Protein AF-A0A8H5D377-F1 (afdb_monomer)

Nearest PDB structures (foldseek):
  3ewd-assembly1_A  TM=5.639E-01  e=7.174E-02  Plasmodium vivax
  5xc1-assembly2_B  TM=4.318E-01  e=5.899E-02  Bacillus sp. NG-27
  8yp3-assembly1_A  TM=3.822E-01  e=5.079E-01  Spodoptera frugiperda
  8yp3-assembly2_B  TM=3.516E-01  e=5.079E-01  Spodoptera frugiperda
  3sjd-assembly1_A  TM=3.528E-01  e=1.111E+00  Saccharomyces cerevisiae S288C

Radius of gyration: 17.59 Å; Cα contacts (8 Å, |Δi|>4): 261; chains: 1; bounding box: 40×30×50 Å

InterPro domains:
  IPR004013 PHP domain [PF02811] (5-143)
  IPR010140 Histidinol phosphate phosphatase, HisJ [PTHR21039] (1-168)
  IPR010140 Histidinol phosphate phosphatase, HisJ [TIGR01856] (3-167)
  IPR016195 Polymerase/histidinol phosphatase-like [SSF89550] (1-133)

Foldseek 3Di:
DDEEADDEDVQLDVPHYHDPVVVVVVCLVVPHAEYHDAEAQFDDDPLLDDPRDDPRVVNNVSVVVSLVVQVVVCVVCPPSHHYAYAYEFEQLDPVSVVVVLVVCVVCPPSHDDYHYDYQDFNNWGCPPDPVRVVVNLVDPQQDDPDPVSSVVSRVVRRVVSVVVSVVPPSPDD

Sequence (173 aa):
MPHSHHSHSGQFCRHAAGTLEQVVLEAIRQGFEVYGLTEHVPRYRKEDLYPEEMEMQDLMNQFTGFLDEAHRLRLAYEGRISLLVGLETDFITEVDLERLEELLDKHRGRIDYIVGSVHHVAGTPIDFDLETYRKVLEQPEVKGSSEEETMQNFLCLYFDAQYEVLRDSDLRL

Mean predicted aligned error: 3.35 Å

Secondary structure (DSSP, 8-state):
--EE-----TTT-TTS-S-HHHHHHHHHHTT-SEEEE-PBPPPSSGGG--TT---HHHHHHHHHHHHHHHHHHHHHTTTT-EEEE-EEEE-SSHHHHHHHHHHHHHTTTS---EEEE--EETTEESSS-HHHHHHHHTSTTT--SSHHHHHHHHHHHHHHHHHHHHH-TT---

Organism: NCBI:txid182062

pLDDT: mean 94.88, std 6.67, range [60.03, 98.88]

Solvent-accessible surface area (backbone atoms only — not comparable to full-atom values): 9806 Å² total; per-residue (Å²): 117,58,69,44,81,65,40,71,19,33,71,66,34,87,92,43,65,55,43,61,66,53,51,52,53,48,41,46,74,72,51,29,46,35,42,24,40,26,44,61,59,54,61,91,50,82,90,73,54,56,95,84,55,72,62,52,70,55,35,48,51,40,43,52,52,44,55,54,49,52,56,51,49,39,63,75,38,55,95,67,38,47,62,43,43,36,33,26,43,63,47,72,50,72,67,41,58,60,51,45,47,56,49,48,64,75,44,62,92,66,51,79,49,75,44,83,41,70,56,36,40,94,78,32,52,58,78,82,45,74,70,53,30,52,52,42,56,66,32,84,85,20,44,45,100,43,73,69,48,19,52,50,37,44,49,49,54,42,52,51,52,50,47,51,66,71,60,52,82,73,84,68,125

Structure (mmCIF, N/CA/C/O backbone):
data_AF-A0A8H5D377-F1
#
_entry.id   AF-A0A8H5D377-F1
#
loop_
_atom_site.group_PDB
_atom_site.id
_atom_site.type_symbol
_atom_site.label_atom_id
_atom_site.label_alt_id
_atom_site.label_comp_id
_atom_site.label_asym_id
_atom_site.label_entity_id
_atom_site.label_seq_id
_atom_site.pdbx_PDB_ins_code
_atom_site.Cartn_x
_atom_site.Cartn_y
_atom_site.Cartn_z
_atom_site.occupancy
_atom_site.B_iso_or_equiv
_atom_site.auth_seq_id
_atom_site.auth_comp_id
_atom_site.auth_asym_id
_atom_site.auth_atom_id
_atom_site.pdbx_PDB_model_num
ATOM 1 N N . MET A 1 1 ? -20.726 -12.436 5.288 1.00 60.62 1 MET A N 1
ATOM 2 C CA . MET A 1 1 ? -21.071 -11.310 4.377 1.00 60.62 1 MET A CA 1
ATOM 3 C C . MET A 1 1 ? -19.781 -10.825 3.686 1.00 60.62 1 MET A C 1
ATOM 5 O O . MET A 1 1 ? -18.801 -11.548 3.836 1.00 60.62 1 MET A O 1
ATOM 9 N N . PRO A 1 2 ? -19.707 -9.758 2.850 1.00 92.81 2 PRO A N 1
ATO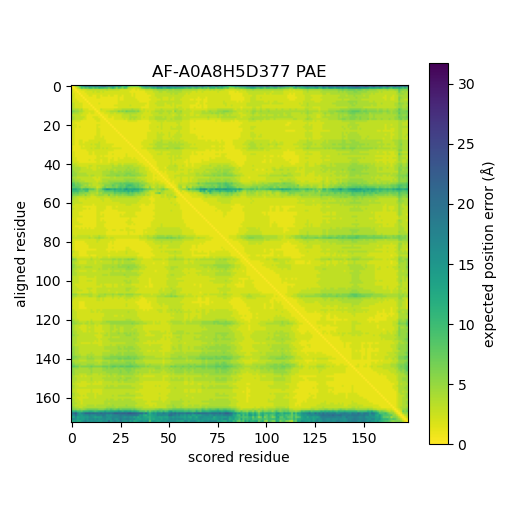M 10 C CA . PRO A 1 2 ? -18.478 -9.498 2.099 1.00 92.81 2 PRO A CA 1
ATOM 11 C C . PRO A 1 2 ? -17.358 -9.025 3.029 1.00 92.81 2 PRO A C 1
ATOM 13 O O . PRO A 1 2 ? -17.603 -8.373 4.046 1.00 92.81 2 PRO A O 1
ATOM 16 N N . HIS A 1 3 ? -16.130 -9.387 2.673 1.00 96.94 3 HIS A N 1
ATOM 17 C CA . HIS A 1 3 ? -14.908 -8.967 3.349 1.00 96.94 3 HIS A CA 1
ATOM 18 C C . HIS A 1 3 ? -14.083 -8.131 2.369 1.00 96.94 3 HIS A C 1
ATOM 20 O O . HIS A 1 3 ? -14.046 -8.446 1.179 1.00 96.94 3 HIS A O 1
ATOM 26 N N . SER A 1 4 ? -13.399 -7.106 2.869 1.00 97.38 4 SER A N 1
ATOM 27 C CA . SER A 1 4 ? -12.313 -6.435 2.150 1.00 97.38 4 SER A CA 1
ATOM 28 C C . SER A 1 4 ? -11.062 -6.455 3.018 1.00 97.38 4 SER A C 1
ATOM 30 O O . SER A 1 4 ? -11.162 -6.311 4.233 1.00 97.38 4 SER A O 1
ATOM 32 N N . HIS A 1 5 ? -9.897 -6.613 2.399 1.00 97.38 5 HIS A N 1
ATOM 33 C CA . HIS A 1 5 ? -8.592 -6.579 3.071 1.00 97.38 5 HIS A CA 1
ATOM 34 C C . HIS A 1 5 ? -7.697 -5.480 2.488 1.00 97.38 5 HIS A C 1
ATOM 36 O O . HIS A 1 5 ? -6.483 -5.567 2.570 1.00 97.38 5 HIS A O 1
ATOM 42 N N . HIS A 1 6 ? -8.293 -4.477 1.841 1.00 97.94 6 HIS A N 1
ATOM 43 C CA . HIS A 1 6 ? -7.550 -3.360 1.270 1.00 97.94 6 HIS A CA 1
ATOM 44 C C . HIS A 1 6 ? -8.442 -2.132 1.209 1.00 97.94 6 HIS A C 1
ATOM 46 O O . HIS A 1 6 ? -9.544 -2.189 0.651 1.00 97.94 6 HIS A O 1
ATOM 52 N N . SER A 1 7 ? -7.989 -1.027 1.788 1.00 98.06 7 SER A N 1
ATOM 53 C CA . SER A 1 7 ? -8.623 0.274 1.603 1.00 98.06 7 SER A CA 1
ATOM 54 C C . SER A 1 7 ? -7.698 1.421 1.988 1.00 98.06 7 SER A C 1
ATOM 56 O O . SER A 1 7 ? -6.802 1.264 2.816 1.00 98.06 7 SER A O 1
ATOM 58 N N . HIS A 1 8 ? -8.008 2.586 1.421 1.00 98.25 8 HIS A N 1
ATOM 59 C CA . HIS A 1 8 ? -7.351 3.861 1.682 1.00 98.25 8 HIS A CA 1
ATOM 60 C C . HIS A 1 8 ? -8.383 4.937 1.995 1.00 98.25 8 HIS A C 1
ATOM 62 O O . HIS A 1 8 ? -9.570 4.806 1.679 1.00 98.25 8 HIS A O 1
ATOM 68 N N . SER A 1 9 ? -7.913 6.033 2.572 1.00 98.25 9 SER A N 1
ATOM 69 C CA . SER A 1 9 ? -8.692 7.211 2.914 1.00 98.25 9 SER A CA 1
ATOM 70 C C . SER A 1 9 ? -7.988 8.479 2.445 1.00 98.25 9 SER A C 1
ATOM 72 O O . SER A 1 9 ? -6.771 8.613 2.534 1.00 98.25 9 SER A O 1
ATOM 74 N N . GLY A 1 10 ? -8.760 9.474 2.011 1.00 97.12 10 GLY A N 1
ATOM 75 C CA . GLY A 1 10 ? -8.218 10.790 1.644 1.00 97.12 10 GLY A CA 1
ATOM 76 C C . GLY A 1 10 ? -7.524 11.532 2.796 1.00 97.12 10 GLY A C 1
ATOM 77 O O . GLY A 1 10 ? -6.822 12.516 2.575 1.00 97.12 10 GLY A O 1
ATOM 78 N N . GLN A 1 11 ? -7.723 11.084 4.039 1.00 97.62 11 GLN A N 1
ATOM 79 C CA . GLN A 1 11 ? -7.063 11.628 5.226 1.00 97.62 11 GLN A CA 1
ATOM 80 C C . GLN A 1 11 ? -5.578 11.251 5.310 1.00 97.62 11 GLN A C 1
ATOM 82 O O . GLN A 1 11 ? -4.807 12.030 5.869 1.00 97.62 11 GLN A O 1
ATOM 87 N N . PHE A 1 12 ? -5.184 10.098 4.760 1.00 97.06 12 PHE A N 1
ATOM 88 C CA . PHE A 1 12 ? -3.815 9.576 4.841 1.00 97.06 12 PHE A CA 1
ATOM 89 C C . PHE A 1 12 ? -3.244 9.115 3.488 1.00 97.06 12 PHE A C 1
ATOM 91 O O . PHE A 1 12 ? -2.111 8.647 3.437 1.00 97.06 12 PHE A O 1
ATOM 98 N N . CYS A 1 13 ? -3.985 9.300 2.395 1.00 93.12 13 CYS A N 1
ATOM 99 C CA . CYS A 1 13 ? -3.571 9.023 1.024 1.00 93.12 13 CYS A CA 1
ATOM 100 C C . CYS A 1 13 ? -4.061 10.158 0.106 1.00 93.12 13 CYS A C 1
ATOM 102 O O . CYS A 1 13 ? -5.233 10.537 0.128 1.00 93.12 13 CYS A O 1
ATOM 104 N N . ARG A 1 14 ? -3.158 10.747 -0.690 1.00 91.00 14 ARG A N 1
ATOM 105 C CA . ARG A 1 14 ? -3.437 11.968 -1.476 1.00 91.00 14 ARG A CA 1
ATOM 106 C C . ARG A 1 14 ? -4.300 11.720 -2.712 1.00 91.00 14 ARG A C 1
ATOM 108 O O . ARG A 1 14 ? -4.965 12.644 -3.176 1.00 91.00 14 ARG A O 1
ATOM 115 N N . HIS A 1 15 ? -4.332 10.483 -3.189 1.00 91.31 15 HIS A N 1
ATOM 116 C CA . HIS A 1 15 ? -5.148 10.015 -4.310 1.00 91.31 15 HIS A CA 1
ATOM 117 C C . HIS A 1 15 ? -6.428 9.284 -3.873 1.00 91.31 15 HIS A C 1
ATOM 119 O O . HIS A 1 15 ? -7.155 8.757 -4.713 1.00 91.31 15 HIS A O 1
ATOM 125 N N . ALA A 1 16 ? -6.750 9.294 -2.577 1.00 95.12 16 ALA A N 1
ATOM 126 C CA . ALA A 1 16 ? -8.009 8.791 -2.032 1.00 95.12 16 ALA A CA 1
ATOM 127 C C . ALA A 1 16 ? -8.944 9.937 -1.595 1.00 95.12 16 ALA A C 1
ATOM 129 O O . ALA A 1 16 ? -8.606 11.120 -1.650 1.00 95.12 16 ALA A O 1
ATOM 130 N N . ALA A 1 17 ? -10.158 9.596 -1.154 1.00 95.50 17 ALA A N 1
ATOM 131 C CA . ALA A 1 17 ? -11.160 10.569 -0.719 1.00 95.50 17 ALA A CA 1
ATOM 132 C C . ALA A 1 17 ? -11.759 10.218 0.649 1.00 95.50 17 ALA A C 1
ATOM 134 O O . ALA A 1 17 ? -11.845 9.053 1.031 1.00 95.50 17 ALA A O 1
ATOM 135 N N . GLY A 1 18 ? -12.207 11.250 1.368 1.00 97.62 18 GLY A N 1
ATOM 136 C CA . GLY A 1 18 ? -12.878 11.121 2.664 1.00 97.62 18 GLY A CA 1
ATOM 137 C C . GLY A 1 18 ? -11.940 10.872 3.847 1.00 97.62 18 GLY A C 1
ATOM 138 O O . GLY A 1 18 ? -10.745 10.636 3.690 1.00 97.62 18 GLY A O 1
ATOM 139 N N . THR A 1 19 ? -12.487 10.956 5.057 1.00 98.69 19 THR A N 1
ATOM 140 C CA . THR A 1 19 ? -11.769 10.573 6.278 1.00 98.69 19 THR A CA 1
ATOM 141 C C . THR A 1 19 ? -11.742 9.059 6.448 1.00 98.69 19 THR A C 1
ATOM 143 O O . THR A 1 19 ? -12.599 8.354 5.910 1.00 98.69 19 THR A O 1
ATOM 146 N N . LEU A 1 20 ? -10.802 8.546 7.245 1.00 98.75 20 LEU A N 1
ATOM 147 C CA . LEU A 1 20 ? -10.750 7.114 7.548 1.00 98.75 20 LEU A CA 1
ATOM 148 C C . LEU A 1 20 ? -12.057 6.636 8.203 1.00 98.75 20 LEU A C 1
ATOM 150 O O . LEU A 1 20 ? -12.590 5.581 7.866 1.00 98.75 20 LEU A O 1
ATOM 154 N N . GLU A 1 21 ? -12.646 7.465 9.068 1.00 98.81 21 GLU A N 1
ATOM 155 C CA . GLU A 1 21 ? -13.948 7.187 9.678 1.00 98.81 21 GLU A CA 1
ATOM 156 C C . GLU A 1 21 ? -15.093 7.150 8.654 1.00 98.81 21 GLU A C 1
ATOM 158 O O . GLU A 1 21 ? -15.974 6.299 8.756 1.00 98.81 21 GLU A O 1
ATOM 163 N N . GLN A 1 22 ? -15.086 8.024 7.640 1.00 98.81 22 GLN A N 1
ATOM 164 C CA . GLN A 1 22 ? -16.084 7.986 6.564 1.00 98.81 22 GLN A CA 1
ATOM 165 C C . GLN A 1 22 ? -15.996 6.684 5.759 1.00 98.81 22 GLN A C 1
ATOM 167 O O . GLN A 1 22 ? -17.035 6.104 5.445 1.00 98.81 22 GLN A O 1
ATOM 172 N N . VAL A 1 23 ? -14.782 6.196 5.487 1.00 98.69 23 VAL A N 1
ATOM 173 C CA . VAL A 1 23 ? -14.556 4.894 4.837 1.00 98.69 23 VAL A CA 1
ATOM 174 C C . VAL A 1 23 ? -15.111 3.752 5.695 1.00 98.69 23 VAL A C 1
ATOM 176 O O . VAL A 1 23 ? -15.869 2.922 5.194 1.00 98.69 23 VAL A O 1
ATOM 179 N N . VAL A 1 24 ? -14.820 3.738 7.001 1.00 98.69 24 VAL A N 1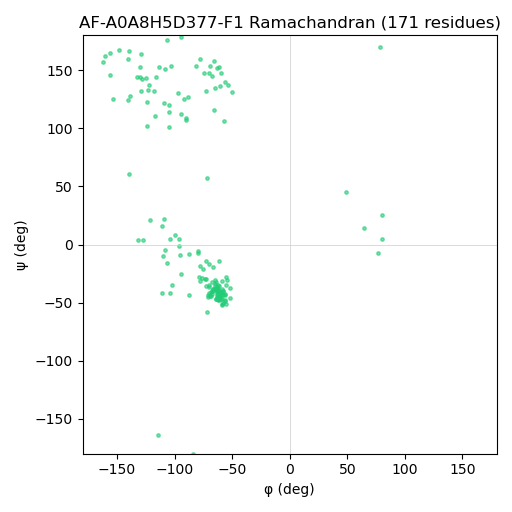
ATOM 180 C CA . VAL A 1 24 ? -15.342 2.723 7.940 1.00 98.69 24 VAL A CA 1
ATOM 181 C C . VAL A 1 24 ? -16.871 2.753 8.018 1.00 98.69 24 VAL A C 1
ATOM 183 O O . VAL A 1 24 ? -17.521 1.708 7.966 1.00 98.69 24 VAL A O 1
ATOM 186 N N . LEU A 1 25 ? -17.473 3.939 8.123 1.00 98.69 25 LEU A N 1
ATOM 187 C CA . LEU A 1 25 ? -18.928 4.092 8.170 1.00 98.69 25 LEU A CA 1
ATOM 188 C C . LEU A 1 25 ? -19.597 3.608 6.882 1.00 98.69 25 LEU A C 1
ATOM 190 O O . LEU A 1 25 ? -20.660 2.987 6.944 1.00 98.69 25 LEU A O 1
ATOM 194 N N . GLU A 1 26 ? -18.975 3.854 5.731 1.00 98.50 26 GLU A N 1
ATOM 195 C CA . GLU A 1 26 ? -19.457 3.345 4.451 1.00 98.50 26 GLU A CA 1
ATOM 196 C C . GLU A 1 26 ? -19.337 1.818 4.373 1.00 98.50 26 GLU A C 1
ATOM 198 O O . GLU A 1 26 ? -20.300 1.160 3.981 1.00 98.50 26 GLU A O 1
ATOM 203 N N . ALA A 1 27 ? -18.230 1.231 4.836 1.00 98.25 27 ALA A N 1
ATOM 204 C CA . ALA A 1 27 ? -18.077 -0.223 4.921 1.00 98.25 27 ALA A CA 1
ATOM 205 C C . ALA A 1 27 ? -19.173 -0.865 5.795 1.00 98.25 27 ALA A C 1
ATOM 207 O O . ALA A 1 27 ? -19.807 -1.843 5.390 1.00 98.25 27 ALA A O 1
ATOM 208 N N . ILE A 1 28 ? -19.481 -0.262 6.950 1.00 98.38 28 ILE A N 1
ATOM 209 C CA . ILE A 1 28 ? -20.596 -0.688 7.811 1.00 98.38 28 ILE A CA 1
ATOM 210 C C . ILE A 1 28 ? -21.934 -0.567 7.070 1.00 98.38 28 ILE A C 1
ATOM 212 O O . ILE A 1 28 ? -22.754 -1.484 7.122 1.00 98.38 28 ILE A O 1
ATOM 216 N N . ARG A 1 29 ? -22.178 0.549 6.371 1.00 98.19 29 ARG A N 1
ATOM 217 C CA . ARG A 1 29 ? -23.428 0.784 5.625 1.00 98.19 29 ARG A CA 1
ATOM 218 C C . ARG A 1 29 ? -23.640 -0.250 4.518 1.00 98.19 29 ARG A C 1
ATOM 220 O O . ARG A 1 29 ? -24.777 -0.639 4.261 1.00 98.19 29 ARG A O 1
ATOM 227 N N . GLN A 1 30 ? -22.558 -0.681 3.879 1.00 97.81 30 GLN A N 1
ATOM 228 C CA . GLN A 1 30 ? -22.546 -1.704 2.831 1.00 97.81 30 GLN A CA 1
ATOM 229 C C . GLN A 1 30 ? -22.614 -3.138 3.390 1.00 97.81 30 GLN A C 1
ATOM 231 O O . GLN A 1 30 ? -22.753 -4.088 2.623 1.00 97.81 30 GLN A O 1
ATOM 236 N N . GLY A 1 31 ? -22.557 -3.308 4.716 1.00 97.69 31 GLY A N 1
ATOM 237 C CA . GLY A 1 31 ? -22.697 -4.603 5.380 1.00 97.69 31 GLY A CA 1
ATOM 238 C C . GLY A 1 31 ? -21.430 -5.460 5.381 1.00 97.69 31 GLY A C 1
ATOM 239 O O . GLY A 1 31 ? -21.539 -6.685 5.452 1.00 97.69 31 GLY A O 1
ATOM 240 N N . PHE A 1 32 ? -20.240 -4.854 5.288 1.00 98.31 32 PHE A N 1
ATOM 241 C CA . PHE A 1 32 ? -18.981 -5.587 5.455 1.00 98.31 32 PHE A CA 1
ATOM 242 C C . PHE A 1 32 ? -18.839 -6.121 6.886 1.00 98.31 32 PHE A C 1
ATOM 244 O O . PHE A 1 32 ? -19.073 -5.402 7.856 1.00 98.31 32 PHE A O 1
ATOM 251 N N . GLU A 1 33 ? -18.428 -7.385 7.008 1.00 97.75 33 GLU A N 1
ATOM 252 C CA . GLU A 1 33 ? -18.122 -8.014 8.305 1.00 97.75 33 GLU A CA 1
ATOM 253 C C . GLU A 1 33 ? -16.672 -7.763 8.718 1.00 97.75 33 GLU A C 1
ATOM 255 O O . GLU A 1 33 ? -16.410 -7.424 9.870 1.00 97.75 33 GLU A O 1
ATOM 260 N N . VAL A 1 34 ? -15.744 -7.896 7.766 1.00 98.25 34 VAL A N 1
ATOM 261 C CA . VAL A 1 34 ? -14.308 -7.666 7.948 1.00 98.25 34 VAL A CA 1
ATOM 262 C C . VAL A 1 34 ? -13.848 -6.614 6.949 1.00 98.25 34 VAL A C 1
ATOM 264 O O . VAL A 1 34 ? -14.185 -6.699 5.762 1.00 98.25 34 VAL A O 1
ATOM 267 N N . TYR A 1 35 ? -13.086 -5.631 7.424 1.00 98.56 35 TYR A N 1
ATOM 268 C C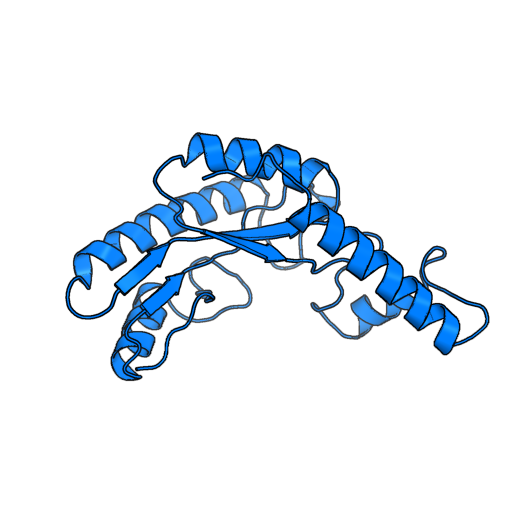A . TYR A 1 35 ? -12.582 -4.553 6.584 1.00 98.56 35 TYR A CA 1
ATOM 269 C C . TYR A 1 35 ? -11.144 -4.177 6.935 1.00 98.56 35 TYR A C 1
ATOM 271 O O . TYR A 1 35 ? -10.821 -3.866 8.082 1.00 98.56 35 TYR A O 1
ATOM 279 N N . GLY A 1 36 ? -10.286 -4.230 5.927 1.00 98.56 36 GLY A N 1
ATOM 280 C CA . GLY A 1 36 ? -8.874 -3.913 6.009 1.00 98.56 36 GLY A CA 1
ATOM 281 C C . GLY A 1 36 ? -8.580 -2.440 5.776 1.00 98.56 36 GLY A C 1
ATOM 282 O O . GLY A 1 36 ? -8.989 -1.895 4.755 1.00 98.56 36 GLY A O 1
ATOM 283 N N . LEU A 1 37 ? -7.852 -1.816 6.697 1.00 98.75 37 LEU A N 1
ATOM 284 C CA . LEU A 1 37 ? -7.312 -0.462 6.570 1.00 98.75 37 LEU A CA 1
ATOM 285 C C . LEU A 1 37 ? -5.809 -0.583 6.297 1.00 98.75 37 LEU A C 1
ATOM 287 O O . LEU A 1 37 ? -5.094 -1.104 7.153 1.00 98.75 37 LEU A O 1
ATOM 291 N N . THR A 1 38 ? -5.349 -0.175 5.115 1.00 98.31 38 THR A N 1
ATOM 292 C CA . THR A 1 38 ? -4.003 -0.491 4.594 1.00 98.31 38 THR A CA 1
ATOM 293 C C . THR A 1 38 ? -3.399 0.718 3.901 1.00 98.31 38 THR A C 1
ATOM 295 O O . THR A 1 38 ? -3.125 0.679 2.708 1.00 98.31 38 THR A O 1
ATOM 298 N N . GLU A 1 39 ? -3.221 1.819 4.629 1.00 98.12 39 GLU A N 1
ATOM 299 C CA . GLU A 1 39 ? -2.590 2.995 4.029 1.00 98.12 39 GLU A CA 1
ATOM 300 C C . GLU A 1 39 ? -1.160 2.701 3.568 1.00 98.12 39 GLU A C 1
ATOM 302 O O . GLU A 1 39 ? -0.479 1.829 4.121 1.00 98.12 39 GLU A O 1
ATOM 307 N N . HIS A 1 40 ? -0.717 3.455 2.558 1.00 97.19 40 HIS A N 1
ATOM 308 C CA . HIS A 1 40 ? 0.640 3.352 2.037 1.00 97.19 40 HIS A CA 1
ATOM 309 C C . HIS A 1 40 ? 1.665 3.676 3.126 1.00 97.19 40 HIS A C 1
ATOM 311 O O . HIS A 1 40 ? 1.522 4.655 3.873 1.00 97.19 40 HIS A O 1
ATOM 317 N N . VAL A 1 41 ? 2.724 2.873 3.193 1.00 95.88 41 VAL A N 1
ATOM 318 C CA . VAL A 1 41 ? 3.915 3.224 3.967 1.00 95.88 41 VAL A CA 1
ATOM 319 C C . VAL A 1 41 ? 4.612 4.452 3.361 1.00 95.88 41 VAL A C 1
ATOM 321 O O . VAL A 1 41 ? 4.425 4.769 2.185 1.00 95.88 41 VAL A O 1
ATOM 324 N N . PRO A 1 42 ? 5.420 5.175 4.149 1.00 94.94 42 PRO A N 1
ATOM 325 C CA . PRO A 1 42 ? 6.191 6.316 3.660 1.00 94.94 42 PRO A CA 1
ATOM 326 C C . PRO A 1 42 ? 7.229 5.923 2.601 1.00 94.94 42 PRO A C 1
ATOM 328 O O . PRO A 1 42 ? 7.791 4.835 2.657 1.00 94.94 42 PRO A O 1
ATOM 331 N N . ARG A 1 43 ? 7.560 6.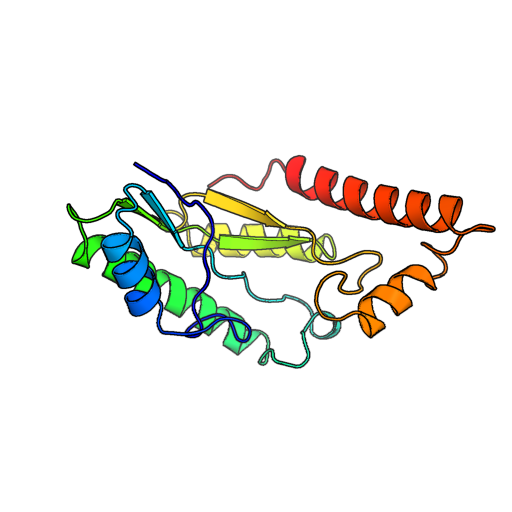853 1.697 1.00 93.44 43 ARG A N 1
ATOM 332 C CA . ARG A 1 43 ? 8.714 6.724 0.791 1.00 93.44 43 ARG A CA 1
ATOM 333 C C . ARG A 1 43 ? 10.030 6.949 1.537 1.00 93.44 43 ARG A C 1
ATOM 335 O O . ARG A 1 43 ? 10.102 7.782 2.446 1.00 93.44 43 ARG A O 1
ATOM 342 N N . TYR A 1 44 ? 11.086 6.264 1.101 1.00 92.44 44 TYR A N 1
ATOM 343 C CA . TYR A 1 44 ? 12.400 6.292 1.763 1.00 92.44 44 TYR A CA 1
ATOM 344 C C . TYR A 1 44 ? 13.497 7.013 0.974 1.00 92.44 44 TYR A C 1
ATOM 346 O O . TYR A 1 44 ? 14.578 7.281 1.507 1.00 92.44 44 TYR A O 1
ATOM 354 N N . ARG A 1 45 ? 13.221 7.353 -0.286 1.00 93.19 45 ARG A N 1
ATOM 355 C CA . ARG A 1 45 ? 14.117 8.075 -1.190 1.00 93.19 45 ARG A CA 1
ATOM 356 C C . ARG A 1 45 ? 13.374 9.248 -1.811 1.00 93.19 45 ARG A C 1
ATOM 358 O O . ARG A 1 45 ? 12.184 9.167 -2.099 1.00 93.19 45 ARG A O 1
ATOM 365 N N . LYS A 1 46 ? 14.084 10.356 -2.021 1.00 92.12 46 LYS A N 1
ATOM 366 C CA . LYS A 1 46 ? 13.479 11.597 -2.522 1.00 92.12 46 LYS A CA 1
ATOM 367 C C . LYS A 1 46 ? 13.059 11.476 -3.986 1.00 92.12 46 LYS A C 1
ATOM 369 O O . LYS A 1 46 ? 12.084 12.089 -4.399 1.00 92.12 46 LYS A O 1
ATOM 374 N N . GLU A 1 47 ? 13.828 10.733 -4.766 1.00 92.12 47 GLU A N 1
ATOM 375 C CA . GLU A 1 47 ? 13.573 10.481 -6.181 1.00 92.12 47 GLU A CA 1
ATOM 376 C C . GLU A 1 47 ? 12.365 9.571 -6.439 1.00 92.12 47 GLU A C 1
ATOM 378 O O . GLU A 1 47 ? 11.840 9.599 -7.547 1.00 92.12 47 GLU A O 1
ATOM 383 N N . ASP A 1 48 ? 11.907 8.842 -5.419 1.00 93.31 48 ASP A N 1
ATOM 384 C CA . ASP A 1 48 ? 10.765 7.926 -5.496 1.00 93.31 48 ASP A CA 1
ATOM 385 C C . ASP A 1 48 ? 9.452 8.590 -5.018 1.00 93.31 48 ASP A C 1
ATOM 387 O O . ASP A 1 48 ? 8.420 7.931 -4.917 1.00 93.31 48 ASP A O 1
ATOM 391 N N . LEU A 1 49 ? 9.479 9.891 -4.690 1.00 91.69 49 LEU A N 1
ATOM 392 C CA . LEU A 1 49 ? 8.285 10.649 -4.307 1.00 91.69 49 LEU A CA 1
ATOM 393 C C . LEU A 1 49 ? 7.393 10.917 -5.521 1.00 91.69 49 LEU A C 1
ATOM 395 O O . LEU A 1 49 ? 7.849 11.448 -6.541 1.00 91.69 49 LEU A O 1
ATOM 399 N N . TYR A 1 50 ? 6.097 10.656 -5.369 1.00 89.44 50 TYR A N 1
ATOM 400 C CA . TYR A 1 50 ? 5.094 11.098 -6.328 1.00 89.44 50 TYR A CA 1
ATOM 401 C C . TYR A 1 50 ? 4.925 12.626 -6.305 1.00 89.44 50 TYR A C 1
ATOM 403 O O . TYR A 1 50 ? 5.150 13.266 -5.272 1.00 89.44 50 TYR A O 1
ATOM 411 N N . PRO A 1 51 ? 4.487 13.247 -7.419 1.00 88.69 51 PRO A N 1
ATOM 412 C CA . PRO A 1 51 ? 4.290 14.697 -7.492 1.00 88.69 51 PRO A CA 1
ATOM 413 C C . PRO A 1 51 ? 3.365 15.278 -6.409 1.00 88.69 51 PRO A C 1
ATOM 415 O O . PRO A 1 51 ? 3.521 16.437 -6.023 1.00 88.69 51 PRO A O 1
ATOM 418 N N . GLU A 1 52 ? 2.388 14.503 -5.944 1.00 85.62 52 GLU A N 1
ATOM 419 C CA . GLU A 1 52 ? 1.417 14.876 -4.913 1.00 85.62 52 GLU A CA 1
ATOM 420 C C . GLU A 1 52 ? 1.874 14.606 -3.472 1.00 85.62 52 GLU A C 1
ATOM 422 O O . GLU A 1 52 ? 1.185 15.009 -2.527 1.00 85.62 52 GLU A O 1
ATOM 427 N N . GLU A 1 53 ? 2.999 13.920 -3.278 1.00 87.19 53 GLU A N 1
ATOM 428 C CA . GLU A 1 53 ? 3.490 13.552 -1.955 1.00 87.19 53 GLU A CA 1
ATOM 429 C C . GLU A 1 53 ? 4.234 14.704 -1.265 1.00 87.19 53 GLU A C 1
ATOM 431 O O . GLU A 1 53 ? 4.764 15.632 -1.878 1.00 87.19 53 GLU A O 1
ATOM 436 N N . MET A 1 54 ? 4.227 14.657 0.068 1.00 85.06 54 MET A N 1
ATOM 437 C CA . MET A 1 54 ? 4.956 15.602 0.912 1.00 85.06 54 MET A CA 1
ATOM 438 C C . MET A 1 54 ? 6.414 15.160 1.087 1.00 85.06 54 MET A C 1
ATOM 440 O O . MET A 1 54 ? 6.832 14.108 0.612 1.00 85.06 54 MET A O 1
ATOM 444 N N . GLU A 1 55 ? 7.193 15.937 1.839 1.00 88.56 55 GLU A N 1
ATOM 445 C CA . GLU A 1 55 ? 8.522 15.507 2.265 1.00 88.56 55 GLU A CA 1
ATOM 446 C C . GLU A 1 55 ? 8.436 14.214 3.102 1.00 88.56 55 GLU A C 1
ATOM 448 O O . GLU A 1 55 ? 7.488 14.004 3.863 1.00 88.56 55 GLU A O 1
ATOM 453 N N . MET A 1 56 ? 9.460 13.358 3.015 1.00 87.06 56 MET A N 1
ATOM 454 C CA . MET A 1 56 ? 9.460 12.015 3.626 1.00 87.06 56 MET A CA 1
ATOM 455 C C . MET A 1 56 ? 9.100 12.022 5.123 1.00 87.06 56 MET A C 1
ATOM 457 O O . MET A 1 56 ? 8.385 11.146 5.606 1.00 87.06 56 MET A O 1
ATOM 461 N N . GLN A 1 57 ? 9.549 13.034 5.875 1.00 87.94 57 GLN A N 1
ATOM 462 C CA . GLN A 1 57 ? 9.240 13.144 7.304 1.00 87.94 57 GLN A CA 1
ATOM 463 C C . GLN A 1 57 ? 7.742 13.356 7.572 1.00 87.94 57 GLN A C 1
ATOM 465 O O . GLN A 1 57 ? 7.218 12.857 8.572 1.00 87.94 57 GLN A O 1
ATOM 470 N N . ASP A 1 58 ? 7.047 14.074 6.693 1.00 91.62 58 ASP A N 1
ATOM 471 C CA . ASP A 1 58 ? 5.608 14.284 6.805 1.00 91.62 58 ASP A CA 1
ATOM 472 C C . ASP A 1 58 ? 4.840 13.008 6.460 1.00 91.62 58 ASP A C 1
ATOM 474 O O . ASP A 1 58 ? 3.865 12.696 7.141 1.00 91.62 58 ASP A O 1
ATOM 478 N N . LEU A 1 59 ? 5.325 12.215 5.498 1.00 93.12 59 LEU A N 1
ATOM 479 C CA . LEU A 1 59 ? 4.772 10.889 5.202 1.00 93.12 59 LEU A CA 1
ATOM 480 C C . LEU A 1 59 ? 4.910 9.940 6.406 1.00 93.12 59 LEU A C 1
ATOM 482 O O . LEU A 1 59 ? 3.946 9.273 6.778 1.00 93.12 59 LEU A O 1
ATOM 486 N N . MET A 1 60 ? 6.056 9.947 7.099 1.00 93.88 60 MET A N 1
ATOM 487 C CA . MET A 1 60 ? 6.244 9.178 8.344 1.00 93.88 60 MET A CA 1
ATOM 488 C C . MET A 1 60 ? 5.250 9.585 9.443 1.00 93.88 60 MET A C 1
ATOM 490 O O . MET A 1 60 ? 4.707 8.734 10.159 1.00 93.88 60 MET A O 1
ATOM 494 N N . ASN A 1 61 ? 5.004 10.889 9.589 1.00 95.06 61 ASN A N 1
ATOM 495 C CA . ASN A 1 61 ? 4.036 11.413 10.553 1.00 95.06 61 ASN A CA 1
ATOM 496 C C . ASN A 1 61 ? 2.598 11.050 10.152 1.00 95.06 61 ASN A C 1
ATOM 498 O O . ASN A 1 61 ? 1.807 10.663 11.011 1.00 95.06 61 ASN A O 1
ATOM 502 N N . GLN A 1 62 ? 2.278 11.129 8.858 1.00 96.31 62 GLN A N 1
ATOM 503 C CA . GLN A 1 62 ? 0.985 10.748 8.292 1.00 96.31 62 GLN A CA 1
ATOM 504 C C . GLN A 1 62 ? 0.682 9.273 8.563 1.00 96.31 62 GLN A C 1
ATOM 506 O O . GLN A 1 62 ? -0.388 8.965 9.081 1.00 96.31 62 GLN A O 1
ATOM 511 N N . PHE A 1 63 ? 1.643 8.377 8.322 1.00 97.69 63 PHE A N 1
ATOM 512 C CA . PHE A 1 63 ? 1.493 6.949 8.603 1.00 97.69 63 PHE A CA 1
ATOM 513 C C . PHE A 1 63 ? 1.302 6.659 10.102 1.00 97.69 63 PHE A C 1
ATOM 515 O O . PHE A 1 63 ? 0.441 5.871 10.492 1.00 97.69 63 PHE A O 1
ATOM 522 N N . THR A 1 64 ? 2.040 7.353 10.976 1.00 97.81 64 THR A N 1
ATOM 523 C CA . THR A 1 64 ? 1.836 7.226 12.432 1.00 97.81 64 THR A CA 1
ATOM 524 C C . THR A 1 64 ? 0.433 7.695 12.841 1.00 97.81 64 THR A C 1
ATOM 526 O O . THR A 1 64 ? -0.244 7.015 13.613 1.00 97.81 64 THR A O 1
ATOM 529 N N . GLY A 1 65 ? -0.034 8.816 12.282 1.00 98.38 65 GLY A N 1
ATOM 530 C CA . GLY A 1 65 ? -1.390 9.321 12.498 1.00 98.38 65 GLY A CA 1
ATOM 531 C C . GLY A 1 65 ? -2.473 8.369 11.985 1.00 98.38 65 GLY A C 1
ATOM 532 O O . GLY A 1 65 ? -3.501 8.212 12.644 1.00 98.38 65 GLY A O 1
ATOM 533 N N . PHE A 1 66 ? -2.223 7.687 10.863 1.00 98.62 66 PHE A N 1
ATOM 534 C CA . PHE A 1 66 ? -3.082 6.620 10.353 1.00 98.62 66 PHE A CA 1
ATOM 535 C C . PHE A 1 66 ? -3.224 5.500 11.381 1.00 98.62 66 PHE A C 1
ATOM 537 O O . PHE A 1 66 ? -4.347 5.148 11.734 1.00 98.62 66 PHE A O 1
ATOM 544 N N . LEU A 1 67 ? -2.113 4.978 11.909 1.00 98.75 67 LEU A N 1
ATOM 545 C CA . LEU A 1 67 ? -2.165 3.908 12.905 1.00 98.75 67 LEU A CA 1
ATOM 546 C C . LEU A 1 67 ? -2.934 4.345 14.158 1.00 98.75 67 LEU A C 1
ATOM 548 O O . LEU A 1 67 ? -3.689 3.557 14.727 1.00 98.75 67 LEU A O 1
ATOM 552 N N . ASP A 1 68 ? -2.748 5.578 14.626 1.00 98.75 68 ASP A N 1
ATOM 553 C CA . ASP A 1 68 ? -3.466 6.086 15.800 1.00 98.75 68 ASP A CA 1
ATOM 554 C C . ASP A 1 68 ? -4.978 6.145 15.548 1.00 98.75 68 ASP A C 1
ATOM 556 O O . ASP A 1 68 ? -5.767 5.649 16.359 1.00 98.75 68 ASP A O 1
ATOM 560 N N . GLU A 1 69 ? -5.385 6.668 14.394 1.00 98.88 69 GLU A N 1
ATOM 561 C CA . GLU A 1 69 ? -6.795 6.783 14.030 1.00 98.88 69 GLU A CA 1
ATOM 562 C C . GLU A 1 69 ? -7.438 5.421 13.741 1.00 98.88 69 GLU A C 1
ATOM 564 O O . GLU A 1 69 ? -8.541 5.142 14.211 1.00 98.88 69 GLU A O 1
ATOM 569 N N . ALA A 1 70 ? -6.744 4.528 13.038 1.00 98.81 70 ALA A N 1
ATOM 570 C CA . ALA A 1 70 ? -7.231 3.190 12.719 1.00 98.81 70 ALA A CA 1
ATOM 571 C C . ALA A 1 70 ? -7.510 2.369 13.990 1.00 98.81 70 ALA A C 1
ATOM 573 O O . ALA A 1 70 ? -8.561 1.734 14.110 1.00 98.81 70 ALA A O 1
ATOM 574 N N . HIS A 1 71 ? -6.617 2.435 14.985 1.00 98.81 71 HIS A N 1
ATOM 575 C CA . HIS A 1 71 ? -6.814 1.765 16.276 1.00 98.81 71 HIS A CA 1
ATOM 576 C C . HIS A 1 71 ? -7.921 2.419 17.113 1.00 98.81 71 HIS A C 1
ATOM 578 O O . HIS A 1 71 ? -8.704 1.706 17.747 1.00 98.81 71 HIS A O 1
ATOM 584 N N . ARG A 1 72 ? -8.065 3.752 17.075 1.00 98.81 72 ARG A N 1
ATOM 585 C CA . ARG A 1 72 ? -9.217 4.438 17.688 1.00 98.81 72 ARG A CA 1
ATOM 586 C C . ARG A 1 72 ? -10.534 3.951 17.080 1.00 98.81 72 ARG A C 1
ATOM 588 O O . ARG A 1 72 ? -11.470 3.647 17.821 1.00 98.81 72 ARG A O 1
ATOM 595 N N . LEU A 1 73 ? -10.612 3.866 15.751 1.00 98.88 73 LEU A N 1
ATOM 596 C CA . LEU A 1 73 ? -11.807 3.433 15.020 1.00 98.88 73 LEU A CA 1
ATOM 597 C C . LEU A 1 73 ? -12.139 1.962 15.275 1.00 98.88 73 LEU A C 1
ATOM 599 O O . LEU A 1 73 ? -13.307 1.637 15.483 1.00 98.88 73 LEU A O 1
ATOM 603 N N . ARG A 1 74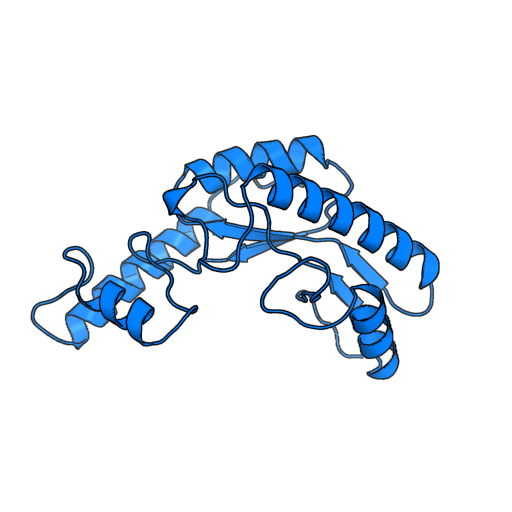 ? -11.128 1.088 15.338 1.00 98.62 74 ARG A N 1
ATOM 604 C CA . ARG A 1 74 ? -11.294 -0.319 15.735 1.00 98.62 74 ARG A CA 1
ATOM 605 C C . ARG A 1 74 ? -12.040 -0.452 17.060 1.00 98.62 74 ARG A C 1
ATOM 607 O O . ARG A 1 74 ? -12.968 -1.248 17.142 1.00 98.62 74 ARG A O 1
ATOM 614 N N . LEU A 1 75 ? -11.668 0.339 18.067 1.00 98.56 75 LEU A N 1
ATOM 615 C CA . LEU A 1 75 ? -12.352 0.347 19.363 1.00 98.56 75 LEU A CA 1
ATOM 616 C C . LEU A 1 75 ? -13.744 0.990 19.274 1.00 98.56 75 LEU A C 1
ATOM 618 O O . LEU A 1 75 ? -14.707 0.471 19.828 1.00 98.56 75 LEU A O 1
ATOM 622 N N . ALA A 1 76 ? -13.870 2.116 18.567 1.00 98.69 76 ALA A N 1
ATOM 623 C CA . ALA A 1 76 ? -15.126 2.864 18.477 1.00 98.69 76 ALA A CA 1
ATOM 624 C C . ALA A 1 76 ? -16.254 2.093 17.768 1.00 98.69 76 ALA A C 1
ATOM 626 O O . ALA A 1 76 ? -17.430 2.300 18.075 1.00 98.69 76 ALA A O 1
ATOM 627 N N . TYR A 1 77 ? -15.904 1.217 16.825 1.00 98.50 77 TYR A N 1
ATOM 628 C CA . TYR A 1 77 ? -16.849 0.445 16.016 1.00 98.50 77 TYR A CA 1
ATOM 629 C C . TYR A 1 77 ? -16.839 -1.058 16.327 1.00 98.50 77 TYR A C 1
ATOM 631 O O . TYR A 1 77 ? -17.400 -1.850 15.563 1.00 98.50 77 TYR A O 1
ATOM 639 N N . GLU A 1 78 ? -16.263 -1.453 17.466 1.00 97.00 78 GLU A N 1
ATOM 640 C CA . GLU A 1 78 ? -16.290 -2.833 17.945 1.00 97.00 78 GLU A CA 1
ATOM 641 C C . GLU A 1 78 ? -17.733 -3.372 18.005 1.00 97.00 78 GLU A C 1
ATOM 643 O O . GLU A 1 78 ? -18.683 -2.679 18.377 1.00 97.00 78 GLU A O 1
ATOM 648 N N . GLY A 1 79 ? -17.918 -4.619 17.565 1.00 96.88 79 GLY A N 1
ATOM 649 C CA . GLY A 1 79 ? -19.230 -5.268 17.485 1.00 96.88 79 GLY A CA 1
ATOM 650 C C . GLY A 1 79 ? -20.105 -4.828 16.304 1.00 96.88 79 GLY A C 1
ATOM 651 O O . GLY A 1 79 ? -21.147 -5.442 16.075 1.00 96.88 79 GLY A O 1
ATOM 652 N N . ARG A 1 80 ? -19.701 -3.810 15.532 1.00 98.06 80 ARG A N 1
ATOM 653 C CA . ARG A 1 80 ? -20.381 -3.406 14.285 1.00 98.06 80 ARG A CA 1
ATOM 654 C C . ARG A 1 80 ? -19.654 -3.886 13.034 1.00 98.06 80 ARG A C 1
ATOM 656 O O . ARG A 1 80 ? -20.316 -4.189 12.049 1.00 98.06 80 ARG A O 1
ATOM 663 N N . ILE A 1 81 ? -18.325 -3.925 13.079 1.00 98.50 81 ILE A N 1
ATOM 664 C CA . ILE A 1 81 ? -17.445 -4.396 12.006 1.00 98.50 81 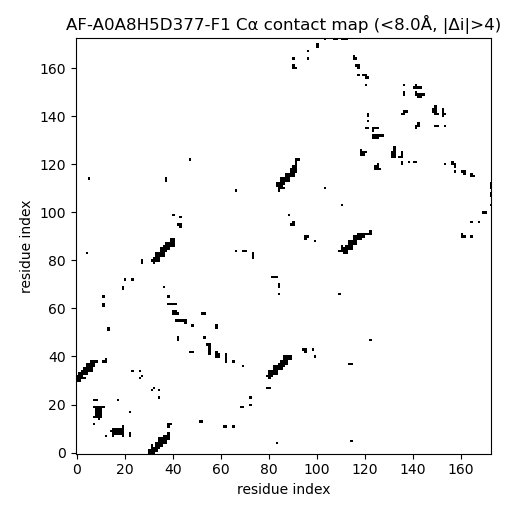ILE A CA 1
ATOM 665 C C . ILE A 1 81 ? -16.107 -4.837 12.611 1.00 98.50 81 ILE A C 1
ATOM 667 O O . ILE A 1 81 ? -15.649 -4.261 13.598 1.00 98.50 81 ILE A O 1
ATOM 671 N N . SER A 1 82 ? -15.472 -5.856 12.040 1.00 98.50 82 SER A N 1
ATOM 672 C CA . SER A 1 82 ? -14.116 -6.269 12.403 1.00 98.50 82 SER A CA 1
ATOM 673 C C . SER A 1 82 ? -13.103 -5.528 11.534 1.00 98.50 82 SER A C 1
ATOM 675 O O . SER A 1 82 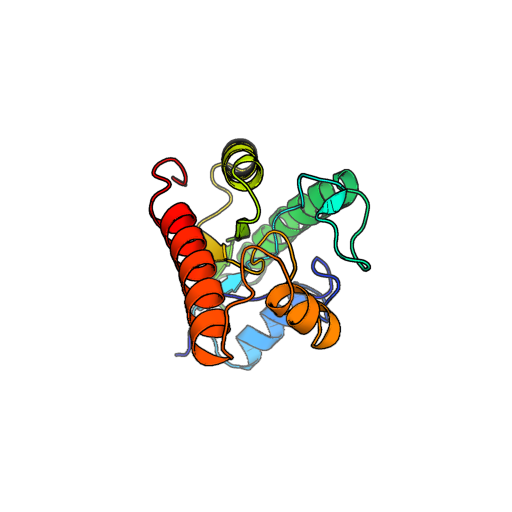? -12.966 -5.813 10.346 1.00 98.50 82 SER A O 1
ATOM 677 N N . LEU A 1 83 ? -12.389 -4.567 12.122 1.00 98.75 83 LEU A N 1
ATOM 678 C CA . LEU A 1 83 ? -11.357 -3.806 11.415 1.00 98.75 83 LEU A CA 1
ATOM 679 C C . LEU A 1 83 ? -9.985 -4.455 11.584 1.00 98.75 83 LEU A C 1
ATOM 681 O O . LEU A 1 83 ? -9.529 -4.634 12.716 1.00 98.75 83 LEU A O 1
ATOM 685 N N . LEU A 1 84 ? -9.317 -4.748 10.469 1.00 98.56 84 LEU A N 1
ATOM 686 C CA . LEU A 1 84 ? -7.908 -5.147 10.413 1.00 98.56 84 LEU A CA 1
ATOM 687 C C . LEU A 1 84 ? -7.061 -3.913 10.081 1.00 98.56 84 LEU A C 1
ATOM 689 O O . LEU A 1 84 ? -7.381 -3.185 9.144 1.00 98.56 84 LEU A O 1
ATOM 693 N N . VAL A 1 85 ? -6.004 -3.672 10.848 1.00 98.75 85 VAL A N 1
ATOM 694 C CA . VAL A 1 85 ? -5.076 -2.552 10.676 1.00 98.75 85 VAL A CA 1
ATOM 695 C C . VAL A 1 85 ? -3.808 -3.133 10.081 1.00 98.75 85 VAL A C 1
ATOM 697 O O . VAL A 1 85 ? -3.025 -3.776 10.773 1.00 98.75 85 VAL A O 1
ATOM 700 N N . GLY A 1 86 ? -3.655 -2.960 8.777 1.00 98.19 86 GLY A N 1
ATOM 701 C CA . GLY A 1 86 ? -2.474 -3.363 8.034 1.00 98.19 86 GLY A CA 1
ATOM 702 C C . GLY A 1 86 ? -1.734 -2.154 7.483 1.00 98.19 86 GLY A C 1
ATOM 703 O O . GLY A 1 86 ? -1.965 -1.013 7.885 1.00 98.19 86 GLY A O 1
ATOM 704 N N . LEU A 1 87 ? -0.859 -2.423 6.529 1.00 97.69 87 LEU A N 1
ATOM 705 C CA . LEU A 1 87 ? -0.211 -1.420 5.696 1.00 97.69 87 LEU A CA 1
ATOM 706 C C . LEU A 1 87 ? -0.122 -1.933 4.265 1.00 97.69 87 LEU A C 1
ATOM 708 O O . LEU A 1 87 ? -0.192 -3.143 4.038 1.00 97.69 87 LEU A O 1
ATOM 712 N N . GLU A 1 88 ? 0.050 -1.017 3.325 1.00 97.62 88 GLU A N 1
ATOM 713 C CA . GLU A 1 88 ? 0.482 -1.344 1.974 1.00 97.62 88 GLU A CA 1
ATOM 714 C C . GLU A 1 88 ? 1.912 -0.851 1.767 1.00 97.62 88 GLU A C 1
ATOM 716 O O . GLU A 1 88 ? 2.197 0.336 1.925 1.00 97.62 88 GLU A O 1
ATOM 721 N N . THR A 1 89 ? 2.810 -1.770 1.427 1.00 95.19 89 THR A N 1
ATOM 722 C CA . THR A 1 89 ? 4.193 -1.451 1.078 1.00 95.19 89 THR A CA 1
ATOM 723 C C . THR A 1 89 ? 4.410 -1.514 -0.421 1.00 95.19 89 THR A C 1
ATOM 725 O O . THR A 1 89 ? 3.749 -2.273 -1.124 1.00 95.19 89 THR A O 1
ATOM 728 N N . ASP A 1 90 ? 5.394 -0.758 -0.884 1.00 93.31 90 ASP A N 1
ATOM 729 C CA . ASP A 1 90 ? 5.917 -0.808 -2.240 1.00 93.31 90 ASP A CA 1
ATOM 730 C C . ASP A 1 90 ? 7.307 -1.437 -2.263 1.00 93.31 90 ASP A C 1
ATOM 732 O O . ASP A 1 90 ? 8.069 -1.280 -1.312 1.00 93.31 90 ASP A O 1
ATOM 736 N N . PHE A 1 91 ? 7.651 -2.082 -3.376 1.00 95.50 91 PHE A N 1
ATOM 737 C CA . PHE A 1 91 ? 9.025 -2.460 -3.690 1.00 95.50 91 PHE A CA 1
ATOM 738 C C . PHE A 1 91 ? 9.501 -1.748 -4.955 1.00 95.50 91 PHE A C 1
ATOM 740 O O . PHE A 1 91 ? 9.032 -2.032 -6.060 1.00 95.50 91 PHE A O 1
ATOM 747 N N . ILE A 1 92 ? 10.431 -0.811 -4.777 1.00 95.06 92 ILE A N 1
ATOM 748 C CA . ILE A 1 92 ? 11.127 -0.097 -5.854 1.00 95.06 92 ILE A CA 1
ATOM 749 C C . ILE A 1 92 ? 12.594 -0.538 -5.873 1.00 95.06 92 ILE A C 1
ATOM 751 O O . ILE A 1 92 ? 13.171 -0.767 -6.937 1.00 95.06 92 ILE A O 1
ATOM 755 N N . THR A 1 93 ? 13.191 -0.663 -4.686 1.00 93.88 93 THR A N 1
ATOM 756 C CA . THR A 1 93 ? 14.572 -1.071 -4.419 1.00 93.88 93 THR A CA 1
ATOM 757 C C . THR A 1 93 ? 14.675 -1.819 -3.086 1.00 93.88 93 THR A C 1
ATOM 759 O O . THR A 1 93 ? 13.790 -1.731 -2.242 1.00 93.88 93 THR A O 1
ATOM 762 N N . GLU A 1 94 ? 15.810 -2.475 -2.837 1.00 92.00 94 GLU A N 1
ATOM 763 C CA . GLU A 1 94 ? 16.094 -3.161 -1.560 1.00 92.00 94 GLU A CA 1
ATOM 764 C C . GLU A 1 94 ? 15.964 -2.254 -0.322 1.00 92.00 94 GLU A C 1
ATOM 766 O O . GLU A 1 94 ? 15.600 -2.718 0.756 1.00 92.00 94 GLU A O 1
ATOM 771 N N . VAL A 1 95 ? 16.196 -0.942 -0.477 1.00 93.25 95 VAL A N 1
ATOM 772 C CA . VAL A 1 95 ? 16.030 0.034 0.614 1.00 93.25 95 VAL A CA 1
ATOM 773 C C . VAL A 1 95 ? 14.598 0.027 1.152 1.00 93.25 95 VAL A C 1
ATOM 775 O O . VAL A 1 95 ? 14.403 0.281 2.338 1.00 93.25 95 VAL A O 1
ATOM 778 N N . ASP A 1 96 ? 13.598 -0.265 0.318 1.00 94.06 96 ASP A N 1
ATOM 779 C CA . ASP A 1 96 ? 12.201 -0.291 0.749 1.00 94.06 96 ASP A CA 1
ATOM 780 C C . ASP A 1 96 ? 11.936 -1.438 1.730 1.00 94.06 96 ASP A C 1
ATOM 782 O O . ASP A 1 96 ? 11.257 -1.230 2.734 1.00 94.06 96 ASP A O 1
ATOM 786 N N . LEU A 1 97 ? 12.528 -2.614 1.497 1.00 92.31 97 LEU A N 1
ATOM 787 C CA . LEU A 1 97 ? 12.399 -3.772 2.387 1.00 92.31 97 LEU A CA 1
ATOM 788 C C . LEU A 1 97 ? 13.155 -3.555 3.705 1.00 92.31 97 LEU A C 1
ATOM 790 O O . LEU A 1 97 ? 12.578 -3.730 4.778 1.00 92.31 97 LEU A O 1
ATOM 794 N N . GLU A 1 98 ? 14.395 -3.055 3.640 1.00 92.31 98 GLU A N 1
ATOM 795 C CA . GLU A 1 98 ? 15.188 -2.711 4.833 1.00 92.31 98 GLU A CA 1
ATOM 796 C C . GLU A 1 98 ? 14.450 -1.702 5.731 1.00 92.31 98 GLU A C 1
ATOM 798 O O . GLU A 1 98 ? 14.406 -1.818 6.957 1.00 92.31 98 GLU A O 1
ATOM 803 N N . ARG A 1 99 ? 13.840 -0.681 5.121 1.00 94.31 99 ARG A N 1
ATOM 804 C CA . ARG A 1 99 ? 13.123 0.370 5.852 1.00 94.31 99 ARG A CA 1
ATOM 805 C C . ARG A 1 99 ? 11.739 -0.056 6.311 1.00 94.31 99 ARG A C 1
ATOM 807 O O . ARG A 1 99 ? 11.254 0.462 7.323 1.00 94.31 99 ARG A O 1
ATOM 814 N N . LEU A 1 100 ? 11.108 -0.984 5.601 1.00 93.88 100 LEU A N 1
ATOM 815 C CA . LEU A 1 100 ? 9.886 -1.621 6.056 1.00 93.88 100 LEU A CA 1
ATOM 816 C C . LEU A 1 100 ? 10.149 -2.416 7.336 1.00 93.88 100 LEU A C 1
ATOM 818 O O . LEU A 1 100 ? 9.386 -2.258 8.285 1.00 93.88 100 LEU A O 1
ATOM 822 N N . GLU A 1 101 ? 11.241 -3.180 7.418 1.00 92.94 101 GLU A N 1
ATOM 823 C CA . GLU A 1 101 ? 11.624 -3.904 8.641 1.00 92.94 101 GLU A CA 1
ATOM 824 C C . GLU A 1 101 ? 11.763 -2.946 9.840 1.00 92.94 101 GLU A C 1
ATOM 826 O O . GLU A 1 101 ? 11.132 -3.148 10.882 1.00 92.94 101 GLU A O 1
ATOM 831 N N . GLU A 1 102 ? 12.485 -1.830 9.675 1.00 93.88 102 GLU A N 1
ATOM 832 C CA . GLU A 1 102 ? 12.613 -0.792 10.713 1.00 93.88 102 GLU A CA 1
ATOM 833 C C . GLU A 1 102 ? 11.249 -0.209 11.143 1.00 93.88 102 GLU A C 1
ATOM 835 O O . GLU A 1 102 ? 11.011 0.068 12.327 1.00 93.88 102 GLU A O 1
ATOM 840 N N . LEU A 1 103 ? 10.339 0.001 10.186 1.00 95.12 103 LEU A N 1
ATOM 841 C CA . LEU A 1 103 ? 8.992 0.518 10.433 1.00 95.12 103 LEU A CA 1
ATOM 842 C C . LEU A 1 103 ? 8.136 -0.497 11.198 1.00 95.12 103 LEU A C 1
ATOM 844 O O . LEU A 1 103 ? 7.458 -0.115 12.161 1.00 95.12 103 LEU A O 1
ATOM 848 N N . LEU A 1 104 ? 8.181 -1.772 10.807 1.00 94.75 104 LEU A N 1
ATOM 849 C CA . LEU A 1 104 ? 7.489 -2.865 11.489 1.00 94.75 104 LEU A CA 1
ATOM 850 C C . LEU A 1 104 ? 7.978 -2.997 12.932 1.00 94.75 104 LEU A C 1
ATOM 852 O O . LEU A 1 104 ? 7.161 -3.082 13.849 1.00 94.75 104 LEU A O 1
ATOM 856 N N . ASP A 1 105 ? 9.287 -2.907 13.158 1.00 94.38 105 ASP A N 1
ATOM 857 C CA . ASP A 1 105 ? 9.878 -2.938 14.495 1.00 94.38 105 ASP A CA 1
ATOM 858 C C . ASP A 1 105 ? 9.426 -1.764 15.363 1.00 94.38 105 ASP A C 1
ATOM 860 O O . ASP A 1 105 ? 9.036 -1.944 16.524 1.00 94.38 105 ASP A O 1
ATOM 864 N N . LYS A 1 106 ? 9.411 -0.553 14.799 1.00 95.12 106 LYS A N 1
ATOM 865 C CA . LYS A 1 106 ? 8.950 0.657 15.492 1.00 95.12 106 LYS A CA 1
ATOM 866 C C . LYS A 1 106 ? 7.472 0.582 15.886 1.00 95.12 106 LYS A C 1
ATOM 868 O O . LYS A 1 106 ? 7.088 1.128 16.923 1.00 95.12 106 LYS A O 1
ATOM 873 N N . HIS A 1 107 ? 6.644 -0.064 15.068 1.00 95.81 107 HIS A N 1
ATOM 874 C CA . HIS A 1 107 ? 5.194 -0.173 15.257 1.00 95.81 107 HIS A CA 1
ATOM 875 C C . HIS A 1 107 ? 4.739 -1.587 15.649 1.00 95.81 107 HIS A C 1
ATOM 877 O O . HIS A 1 107 ? 3.562 -1.928 15.500 1.00 95.81 107 HIS A O 1
ATOM 883 N N . ARG A 1 108 ? 5.653 -2.394 16.199 1.00 93.56 108 ARG A N 1
ATOM 884 C CA . ARG A 1 108 ? 5.417 -3.791 16.571 1.00 93.56 108 ARG A CA 1
ATOM 885 C C . ARG A 1 108 ? 4.149 -3.951 17.413 1.00 93.56 108 ARG A C 1
ATOM 887 O O . ARG A 1 108 ? 3.931 -3.233 18.391 1.00 93.56 108 ARG A O 1
ATOM 894 N N . GLY A 1 109 ? 3.303 -4.905 17.025 1.00 95.31 109 GLY A N 1
ATOM 895 C CA . GLY A 1 109 ? 2.013 -5.173 17.672 1.00 95.31 109 GLY A CA 1
ATOM 896 C C . GLY A 1 109 ? 0.870 -4.228 17.277 1.00 95.31 109 GLY A C 1
ATOM 897 O O . GLY A 1 109 ? -0.213 -4.328 17.851 1.00 95.31 109 GLY A O 1
ATOM 898 N N . ARG A 1 110 ? 1.079 -3.312 16.318 1.00 97.38 110 ARG A N 1
ATOM 899 C CA . ARG A 1 110 ? 0.027 -2.425 15.783 1.00 97.38 110 ARG A CA 1
ATOM 900 C C . ARG A 1 110 ? -0.420 -2.763 14.359 1.00 97.38 110 ARG A C 1
ATOM 902 O O . ARG A 1 110 ? -1.344 -2.109 13.880 1.00 97.38 110 ARG A O 1
ATOM 909 N N . ILE A 1 111 ? 0.220 -3.730 13.706 1.00 97.69 111 ILE A N 1
ATOM 910 C CA . ILE A 1 111 ? 0.003 -4.099 12.303 1.00 97.69 111 ILE A CA 1
ATOM 911 C C . ILE A 1 111 ? -0.346 -5.588 12.266 1.00 97.69 111 ILE A C 1
ATOM 913 O O . ILE A 1 111 ? 0.423 -6.400 12.773 1.00 97.69 111 ILE A O 1
ATOM 917 N N . ASP A 1 112 ? -1.500 -5.945 11.702 1.00 97.44 112 ASP A N 1
ATOM 918 C CA . ASP A 1 112 ? -1.965 -7.339 11.669 1.00 97.44 112 ASP A CA 1
ATOM 919 C C . ASP A 1 112 ? -1.580 -8.072 10.378 1.00 97.44 112 ASP A C 1
ATOM 921 O O . ASP A 1 112 ? -1.527 -9.300 10.367 1.00 97.44 112 ASP A O 1
ATOM 925 N N . TYR A 1 113 ? -1.366 -7.339 9.281 1.00 96.50 113 TYR A N 1
ATOM 926 C CA . TYR A 1 113 ? -0.985 -7.890 7.978 1.00 96.50 113 TYR A CA 1
ATOM 927 C C . TYR A 1 113 ? -0.355 -6.818 7.077 1.00 96.50 113 TYR A C 1
ATOM 929 O O . TYR A 1 113 ? -0.508 -5.616 7.306 1.00 96.50 113 TYR A O 1
ATOM 937 N N . ILE A 1 114 ? 0.348 -7.281 6.048 1.00 95.75 114 ILE A N 1
ATOM 938 C CA . ILE A 1 114 ? 1.041 -6.467 5.049 1.00 95.75 114 ILE A CA 1
ATOM 939 C C . ILE A 1 114 ? 0.413 -6.776 3.692 1.00 95.75 114 ILE A C 1
ATOM 941 O O . ILE A 1 114 ? 0.251 -7.947 3.338 1.00 95.75 114 ILE A O 1
ATOM 945 N N . VAL A 1 115 ? 0.084 -5.738 2.930 1.00 96.75 115 VAL A N 1
ATOM 946 C CA . VAL A 1 115 ? -0.120 -5.844 1.485 1.00 96.75 115 VAL A CA 1
ATOM 947 C C . VAL A 1 115 ? 1.198 -5.480 0.812 1.00 96.75 115 VAL A C 1
ATO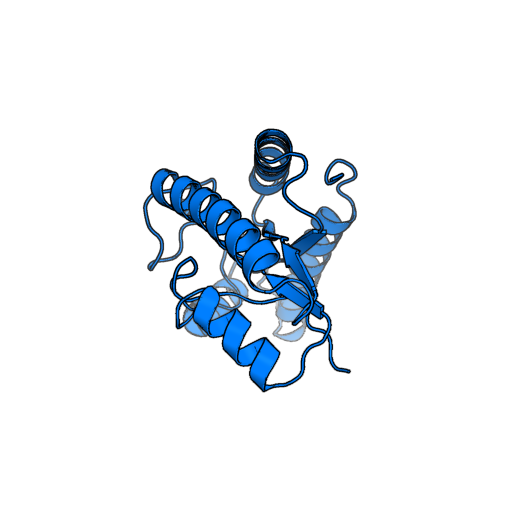M 949 O O . VAL A 1 115 ? 1.662 -4.349 0.927 1.00 96.75 115 VAL A O 1
ATOM 952 N N . GLY A 1 116 ? 1.834 -6.465 0.179 1.00 95.25 116 GLY A N 1
ATOM 953 C CA . GLY A 1 116 ? 3.065 -6.275 -0.583 1.00 95.25 116 GLY A CA 1
ATOM 954 C C . GLY A 1 116 ? 2.749 -5.939 -2.033 1.00 95.25 116 GLY A C 1
ATOM 955 O O . GLY A 1 116 ? 2.288 -6.814 -2.769 1.00 95.25 116 GLY A O 1
ATOM 956 N N . SER A 1 117 ? 2.996 -4.695 -2.431 1.00 95.69 117 SER A N 1
ATOM 957 C CA . SER A 1 117 ? 2.649 -4.180 -3.751 1.00 95.69 117 SER A CA 1
ATOM 958 C C . SER A 1 117 ? 3.885 -3.838 -4.582 1.00 95.69 117 SER A C 1
ATOM 960 O O . SER A 1 117 ? 4.958 -3.510 -4.076 1.00 95.69 117 SER A O 1
ATOM 962 N N . VAL A 1 118 ? 3.716 -3.922 -5.900 1.00 97.06 118 VAL A N 1
ATOM 963 C CA . VAL A 1 118 ? 4.699 -3.486 -6.894 1.00 97.06 118 VAL A CA 1
ATOM 964 C C . VAL A 1 118 ? 3.995 -2.482 -7.795 1.00 97.06 118 VAL A C 1
ATOM 966 O O . VAL A 1 118 ? 3.225 -2.874 -8.672 1.00 97.06 118 VAL A O 1
ATOM 969 N N . HIS A 1 119 ? 4.251 -1.193 -7.574 1.00 97.31 119 HIS A N 1
ATOM 970 C CA . HIS A 1 119 ? 3.742 -0.107 -8.422 1.00 97.31 119 HIS A CA 1
ATOM 971 C C . HIS A 1 119 ? 4.814 0.475 -9.354 1.00 97.31 119 HIS A C 1
ATOM 973 O O . HIS A 1 119 ? 4.561 1.437 -10.076 1.00 97.31 119 HIS A O 1
ATOM 979 N N . HIS A 1 120 ? 6.016 -0.109 -9.368 1.00 97.38 120 HIS A N 1
ATOM 980 C CA . HIS A 1 120 ? 7.139 0.362 -10.171 1.00 97.38 120 HIS A CA 1
ATOM 981 C C . HIS A 1 120 ? 7.741 -0.769 -11.003 1.00 97.38 120 HIS A C 1
ATOM 983 O O . HIS A 1 120 ? 7.875 -1.900 -10.547 1.00 97.38 120 HIS A O 1
ATOM 989 N N . VAL A 1 121 ? 8.159 -0.442 -12.224 1.00 97.44 121 VAL A N 1
ATOM 990 C CA . VAL A 1 121 ? 9.028 -1.288 -13.051 1.00 97.44 121 VAL A CA 1
ATOM 991 C C . VAL A 1 121 ? 10.178 -0.422 -13.534 1.00 97.44 121 VAL A C 1
ATOM 993 O O . VAL A 1 121 ? 9.962 0.707 -13.975 1.00 97.44 121 VAL A O 1
ATOM 996 N N . ALA A 1 122 ? 11.406 -0.933 -13.400 1.00 95.19 122 ALA A N 1
ATOM 997 C CA . ALA A 1 122 ? 12.627 -0.174 -13.678 1.00 95.19 122 ALA A CA 1
ATOM 998 C C . ALA A 1 122 ? 12.617 1.214 -12.990 1.00 95.19 122 ALA A C 1
ATOM 1000 O O . ALA A 1 122 ? 12.862 2.253 -13.602 1.00 95.19 122 ALA A O 1
ATOM 1001 N N . GLY A 1 123 ? 12.222 1.234 -11.710 1.00 94.38 123 GLY A N 1
ATOM 1002 C CA . GLY A 1 123 ? 12.162 2.447 -10.888 1.00 94.38 123 GLY A CA 1
ATOM 1003 C C . GLY A 1 123 ? 11.152 3.505 -11.345 1.00 94.38 123 GLY A C 1
ATOM 1004 O O . GLY A 1 123 ? 11.245 4.645 -10.911 1.00 94.38 123 GLY A O 1
ATOM 1005 N N . THR A 1 124 ? 10.216 3.182 -12.242 1.00 95.69 124 THR A N 1
ATOM 1006 C CA . THR A 1 124 ? 9.216 4.136 -12.748 1.00 95.69 124 THR A CA 1
ATOM 1007 C C . THR A 1 124 ? 7.793 3.639 -12.476 1.00 95.69 124 THR A C 1
ATOM 1009 O O . THR A 1 124 ? 7.533 2.451 -12.692 1.00 95.69 124 THR A O 1
ATOM 1012 N N . PRO A 1 125 ? 6.871 4.523 -12.041 1.00 96.6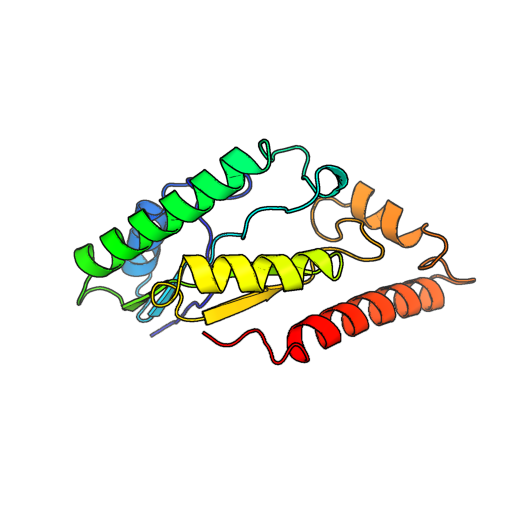2 125 PRO A N 1
ATOM 1013 C CA . PRO A 1 125 ? 5.480 4.166 -11.775 1.00 96.62 125 PRO A CA 1
ATOM 1014 C C . PRO A 1 125 ? 4.766 3.531 -12.970 1.00 96.62 125 PRO A C 1
ATOM 1016 O O . PRO A 1 125 ? 4.905 3.996 -14.107 1.00 96.62 125 PRO A O 1
ATOM 1019 N N . ILE A 1 126 ? 3.950 2.508 -12.715 1.00 97.44 126 ILE A N 1
ATOM 1020 C CA . ILE A 1 126 ? 3.190 1.796 -13.760 1.00 97.44 126 ILE A CA 1
ATOM 1021 C C . ILE A 1 126 ? 1.692 2.120 -13.764 1.00 97.44 126 ILE A C 1
ATOM 1023 O O . ILE A 1 126 ? 1.017 1.845 -14.754 1.00 97.44 126 ILE A O 1
ATOM 1027 N N . ASP A 1 127 ? 1.176 2.709 -12.689 1.00 95.81 127 ASP A N 1
ATOM 1028 C CA . ASP A 1 127 ? -0.254 2.920 -12.436 1.00 95.81 127 ASP A CA 1
ATOM 1029 C C . ASP A 1 127 ? -0.627 4.374 -12.094 1.00 95.81 127 ASP A C 1
ATOM 1031 O O . ASP A 1 127 ? -1.798 4.671 -11.869 1.00 95.81 127 ASP A O 1
ATOM 1035 N N . PHE A 1 128 ? 0.338 5.296 -12.141 1.00 94.56 128 PHE A N 1
ATOM 1036 C CA . PHE A 1 128 ? 0.103 6.725 -11.919 1.00 94.56 128 PHE A CA 1
ATOM 1037 C C . PHE A 1 128 ? -0.647 7.389 -13.085 1.00 94.56 128 PHE A C 1
ATOM 1039 O O . PHE A 1 128 ? -1.739 7.937 -12.923 1.00 94.56 128 PHE A O 1
ATOM 1046 N N . ASP A 1 129 ? -0.079 7.321 -14.294 1.00 95.56 129 ASP A N 1
ATOM 1047 C CA . ASP A 1 129 ? -0.702 7.830 -15.512 1.00 95.56 129 ASP A CA 1
ATOM 1048 C C . ASP A 1 129 ? -0.161 7.126 -16.774 1.00 95.56 129 ASP A C 1
ATOM 1050 O O . ASP A 1 129 ? 0.881 6.464 -16.767 1.00 95.56 129 ASP A O 1
ATOM 1054 N N . LEU A 1 130 ? -0.874 7.284 -17.894 1.00 97.12 130 LEU A N 1
ATOM 1055 C CA . LEU A 1 130 ? -0.541 6.628 -19.162 1.00 97.12 130 LEU A CA 1
ATOM 1056 C C . LEU A 1 130 ? 0.764 7.134 -19.803 1.00 97.12 130 LEU A C 1
ATOM 1058 O O . LEU A 1 130 ? 1.426 6.384 -20.521 1.00 97.12 130 LEU A O 1
ATOM 1062 N N . GLU A 1 131 ? 1.116 8.405 -19.625 1.00 97.38 131 GLU A N 1
ATOM 1063 C CA . GLU A 1 131 ? 2.369 8.969 -20.132 1.00 97.38 131 GLU A CA 1
ATOM 1064 C C . GLU A 1 131 ? 3.567 8.389 -19.374 1.00 97.38 131 GLU A C 1
ATOM 1066 O O . GLU A 1 131 ? 4.548 7.982 -19.996 1.00 97.38 131 GLU A O 1
ATOM 1071 N N . THR A 1 132 ? 3.465 8.301 -18.051 1.00 96.19 132 THR A N 1
ATOM 1072 C CA . THR A 1 132 ? 4.477 7.713 -17.173 1.00 96.19 132 THR A CA 1
ATOM 1073 C C . THR A 1 132 ? 4.647 6.224 -17.462 1.00 96.19 132 THR A C 1
ATOM 1075 O O . THR A 1 132 ? 5.765 5.795 -17.743 1.00 96.19 132 THR A O 1
ATOM 1078 N N . TYR A 1 133 ? 3.551 5.466 -17.583 1.00 97.75 133 TYR A N 1
ATOM 1079 C CA . TYR A 1 133 ? 3.598 4.061 -18.007 1.00 97.75 133 TYR A CA 1
ATOM 1080 C C . TYR A 1 133 ? 4.303 3.873 -19.364 1.00 97.75 133 TYR A C 1
ATOM 1082 O O . TYR A 1 133 ? 5.136 2.985 -19.530 1.00 97.75 133 TYR A O 1
ATOM 1090 N N . ARG A 1 134 ? 4.040 4.744 -20.348 1.00 97.69 134 ARG A N 1
ATOM 1091 C CA . ARG A 1 134 ? 4.723 4.683 -21.655 1.00 97.69 134 ARG A CA 1
ATOM 1092 C C . ARG A 1 134 ? 6.226 4.930 -21.556 1.00 97.69 134 ARG A C 1
ATOM 1094 O O . ARG A 1 134 ? 6.964 4.344 -22.340 1.00 97.69 134 ARG A O 1
ATOM 1101 N N . LYS A 1 135 ? 6.689 5.761 -20.616 1.00 97.25 135 LYS A N 1
ATOM 1102 C CA . LYS A 1 135 ? 8.128 5.976 -20.386 1.00 97.25 135 LYS A CA 1
ATOM 1103 C C . LYS A 1 135 ? 8.806 4.698 -19.897 1.00 97.25 135 LYS A C 1
ATOM 1105 O O . LYS A 1 135 ? 9.920 4.435 -20.333 1.00 97.25 135 LYS A O 1
ATOM 1110 N N . VAL A 1 136 ? 8.123 3.884 -19.083 1.00 97.69 136 VAL A N 1
ATOM 1111 C CA . VAL A 1 136 ? 8.615 2.560 -18.656 1.00 97.69 136 VAL A CA 1
ATOM 1112 C C . VAL A 1 136 ? 8.930 1.683 -19.868 1.00 97.69 136 VAL A C 1
ATOM 1114 O O . VAL A 1 136 ? 10.012 1.116 -19.954 1.00 97.69 136 VAL A O 1
ATOM 1117 N N . LEU A 1 137 ? 8.013 1.613 -20.838 1.00 98.00 137 LEU A N 1
ATOM 1118 C CA . LEU A 1 137 ? 8.157 0.757 -22.024 1.00 98.00 137 LEU A CA 1
ATOM 1119 C C . LEU A 1 137 ? 9.302 1.174 -22.961 1.00 98.00 137 LEU A C 1
ATOM 1121 O O . LEU A 1 137 ? 9.741 0.372 -23.784 1.00 98.00 137 LEU A O 1
ATOM 1125 N N . GLU A 1 138 ? 9.776 2.415 -22.853 1.00 98.06 138 GLU A N 1
ATOM 1126 C CA . GLU A 1 138 ? 10.907 2.936 -23.626 1.00 98.06 138 GLU A CA 1
ATOM 1127 C C . GLU A 1 138 ? 12.244 2.857 -22.870 1.00 98.06 138 GLU A C 1
ATOM 1129 O O . GLU A 1 138 ? 13.278 3.232 -23.427 1.00 98.06 138 GLU A O 1
ATOM 1134 N N . GLN A 1 139 ? 12.257 2.370 -21.623 1.00 98.00 139 GLN A N 1
ATOM 1135 C CA . GLN A 1 139 ? 13.499 2.215 -20.867 1.00 98.00 139 GLN A CA 1
ATOM 1136 C C . GLN A 1 139 ? 14.400 1.125 -21.467 1.00 98.00 139 GLN A C 1
ATOM 1138 O O . GLN A 1 139 ? 13.880 0.114 -21.943 1.00 98.00 139 GLN A O 1
ATOM 1143 N N . PRO A 1 140 ? 15.738 1.279 -21.429 1.00 97.69 140 PRO A N 1
ATOM 1144 C CA . PRO A 1 140 ? 16.673 0.324 -22.031 1.00 97.69 140 PRO A CA 1
ATOM 1145 C C . PRO A 1 140 ? 16.517 -1.125 -21.551 1.00 97.69 140 PRO A C 1
ATOM 1147 O O . PRO A 1 140 ? 16.718 -2.050 -22.332 1.00 97.69 140 PRO A O 1
ATOM 1150 N N . GLU A 1 141 ? 16.159 -1.324 -20.285 1.00 96.56 141 GLU A N 1
ATOM 1151 C CA . GLU A 1 141 ? 15.979 -2.633 -19.650 1.00 96.56 141 GLU A CA 1
ATOM 1152 C C . GLU A 1 141 ? 14.640 -3.287 -20.025 1.00 96.56 141 GLU A C 1
ATOM 1154 O O . GLU A 1 141 ? 14.476 -4.497 -19.883 1.00 96.56 141 GLU A O 1
ATOM 1159 N N . VAL A 1 142 ? 13.682 -2.492 -20.513 1.00 98.19 142 VAL A N 1
ATOM 1160 C CA . VAL A 1 142 ? 12.325 -2.932 -20.862 1.00 98.19 142 VAL A CA 1
ATOM 1161 C C . VAL A 1 142 ? 12.169 -3.061 -22.379 1.00 98.19 142 VAL A C 1
ATOM 1163 O O . VAL A 1 142 ? 11.587 -4.028 -22.868 1.00 98.19 142 VAL A O 1
ATOM 1166 N N . LYS A 1 143 ? 12.704 -2.113 -23.153 1.00 98.44 143 LYS A N 1
ATOM 1167 C CA . LYS A 1 143 ? 12.500 -2.008 -24.599 1.00 98.44 143 LYS A CA 1
ATOM 1168 C C . LYS A 1 143 ? 13.118 -3.189 -25.352 1.00 98.44 143 LYS A C 1
ATOM 1170 O O . LYS A 1 143 ? 14.335 -3.342 -25.411 1.00 98.44 143 LYS A O 1
ATOM 1175 N N . GLY A 1 144 ? 12.266 -3.986 -25.993 1.00 97.81 144 GLY A N 1
ATOM 1176 C CA . GLY A 1 144 ? 12.661 -5.080 -26.881 1.00 97.81 144 GLY A CA 1
ATOM 1177 C C . GLY A 1 144 ? 12.720 -4.679 -28.359 1.00 97.81 144 GLY A C 1
ATOM 1178 O O . GLY A 1 144 ? 12.383 -3.559 -28.750 1.00 97.81 144 GLY A O 1
ATOM 1179 N N . SER A 1 145 ? 13.099 -5.631 -29.216 1.00 97.88 145 SER A N 1
ATOM 1180 C CA . SER A 1 145 ? 13.073 -5.484 -30.681 1.00 97.88 145 SER A CA 1
ATOM 1181 C C . SER A 1 145 ? 11.656 -5.512 -31.273 1.00 97.88 145 SER A C 1
ATOM 1183 O O . SER A 1 145 ? 11.449 -5.117 -32.422 1.00 97.88 145 SER A O 1
ATOM 1185 N N . SER A 1 146 ? 10.675 -5.953 -30.483 1.00 98.25 146 SER A N 1
ATOM 1186 C CA . SER A 1 146 ? 9.249 -5.985 -30.811 1.00 98.25 146 SER A CA 1
ATOM 1187 C C . SER A 1 146 ? 8.391 -5.575 -29.608 1.00 98.25 146 SER A C 1
ATOM 1189 O O . SER A 1 146 ? 8.873 -5.516 -28.474 1.00 98.25 146 SER A O 1
ATOM 1191 N N . GLU A 1 147 ? 7.104 -5.301 -29.841 1.00 97.69 147 GLU A N 1
ATOM 1192 C CA . GLU A 1 147 ? 6.138 -5.035 -28.762 1.00 97.69 147 GLU A CA 1
ATOM 1193 C C . GLU A 1 147 ? 5.965 -6.248 -27.837 1.00 97.69 147 GLU A C 1
ATOM 1195 O O . GLU A 1 147 ? 5.886 -6.085 -26.622 1.00 97.69 147 GLU A O 1
ATOM 1200 N N . GLU A 1 148 ? 5.968 -7.460 -28.401 1.00 98.44 148 GLU A N 1
ATOM 1201 C CA . GLU A 1 148 ? 5.878 -8.713 -27.643 1.00 98.44 148 GLU A CA 1
ATOM 1202 C C . GLU A 1 148 ? 7.079 -8.880 -26.707 1.00 98.44 148 GLU A C 1
ATOM 1204 O O . GLU A 1 148 ? 6.903 -9.109 -25.513 1.00 98.44 148 GLU A O 1
ATOM 1209 N N . GLU A 1 149 ? 8.293 -8.674 -27.221 1.00 98.44 149 GLU A N 1
ATOM 1210 C CA . GLU A 1 149 ? 9.516 -8.745 -26.414 1.00 98.44 149 GLU A CA 1
ATOM 1211 C C . GLU A 1 149 ? 9.560 -7.642 -25.345 1.00 98.44 149 GLU A C 1
ATOM 1213 O O . GLU A 1 149 ? 9.946 -7.901 -24.210 1.00 98.44 149 GLU A O 1
ATOM 1218 N N . THR A 1 150 ? 9.093 -6.431 -25.670 1.00 98.56 150 THR A N 1
ATOM 1219 C CA . THR A 1 150 ? 8.997 -5.326 -24.699 1.00 98.56 150 THR A CA 1
ATOM 1220 C C . THR A 1 150 ? 8.062 -5.684 -23.542 1.00 98.56 150 THR A C 1
ATOM 1222 O O . THR A 1 150 ? 8.399 -5.484 -22.376 1.00 98.56 150 THR A O 1
ATOM 1225 N N . MET A 1 151 ? 6.891 -6.249 -23.850 1.00 98.44 151 MET A N 1
ATOM 1226 C CA . MET A 1 151 ? 5.940 -6.683 -22.827 1.00 98.44 151 MET A CA 1
ATOM 1227 C C . MET A 1 151 ? 6.487 -7.855 -22.008 1.00 98.44 151 MET A C 1
ATOM 1229 O O . MET A 1 151 ? 6.294 -7.897 -20.796 1.00 98.44 151 MET A O 1
ATOM 1233 N N . GLN A 1 152 ? 7.198 -8.789 -22.642 1.00 98.56 152 GLN A N 1
ATOM 1234 C CA . GLN A 1 152 ? 7.842 -9.890 -21.934 1.00 98.56 152 GLN A CA 1
ATOM 1235 C C . GLN A 1 152 ? 8.877 -9.372 -20.927 1.00 98.56 152 GLN A C 1
ATOM 1237 O O . GLN A 1 152 ? 8.828 -9.770 -19.766 1.00 98.56 152 GLN A O 1
ATOM 1242 N N . ASN A 1 153 ? 9.756 -8.453 -21.332 1.00 98.62 153 ASN A N 1
ATOM 1243 C CA . ASN A 1 153 ? 10.753 -7.853 -20.442 1.00 98.62 153 ASN A CA 1
ATOM 1244 C C . ASN A 1 153 ? 10.097 -7.092 -19.280 1.00 98.62 153 ASN A C 1
ATOM 1246 O O . ASN A 1 153 ? 10.492 -7.276 -18.129 1.00 98.62 153 ASN A O 1
ATOM 1250 N N . PHE A 1 154 ? 9.061 -6.292 -19.565 1.00 98.62 154 PHE A N 1
ATOM 1251 C CA . PHE A 1 154 ? 8.271 -5.595 -18.544 1.00 98.62 154 PHE A CA 1
ATOM 1252 C C . PHE A 1 154 ? 7.704 -6.572 -17.505 1.00 98.62 154 PHE A C 1
ATOM 1254 O O . PHE A 1 154 ? 7.877 -6.374 -16.304 1.00 98.62 154 PHE A O 1
ATOM 1261 N N . LEU A 1 155 ? 7.045 -7.640 -17.967 1.00 98.50 155 LEU A N 1
ATOM 1262 C CA . LEU A 1 155 ? 6.429 -8.633 -17.090 1.00 98.50 155 LEU A CA 1
ATOM 1263 C C . LEU A 1 155 ? 7.473 -9.413 -16.291 1.00 98.50 155 LEU A C 1
ATOM 1265 O O . LEU A 1 155 ? 7.237 -9.679 -15.119 1.00 98.50 155 LEU A O 1
ATOM 1269 N N . CYS A 1 156 ? 8.620 -9.755 -16.884 1.00 98.44 156 CYS A N 1
ATOM 1270 C CA . CYS A 1 156 ? 9.719 -10.394 -16.161 1.00 98.44 156 CYS A CA 1
ATOM 1271 C C . CYS A 1 156 ? 10.201 -9.516 -15.001 1.00 98.44 156 CYS A C 1
ATOM 1273 O O . CYS A 1 156 ? 10.197 -9.982 -13.869 1.00 98.44 156 CYS A O 1
ATOM 1275 N N . LEU A 1 157 ? 10.503 -8.237 -15.249 1.00 98.12 157 LEU A N 1
ATOM 1276 C CA . LEU A 1 157 ? 10.930 -7.311 -14.193 1.00 98.12 157 LEU A CA 1
ATOM 1277 C C . LEU A 1 157 ? 9.862 -7.138 -13.103 1.00 98.12 157 LEU A C 1
ATOM 1279 O O . LEU A 1 157 ? 10.186 -7.123 -11.919 1.00 98.12 157 LEU A O 1
ATOM 1283 N N . TYR A 1 158 ? 8.590 -7.038 -13.494 1.00 98.31 158 TYR A N 1
ATOM 1284 C CA . TYR A 1 158 ? 7.472 -6.942 -12.557 1.00 98.31 158 TYR A CA 1
ATOM 1285 C C . TYR A 1 158 ? 7.338 -8.192 -11.674 1.00 98.31 158 TYR A C 1
ATOM 1287 O O . TYR A 1 158 ? 7.188 -8.083 -10.458 1.00 98.31 158 TYR A O 1
ATOM 1295 N N . PHE A 1 159 ? 7.397 -9.389 -12.265 1.00 97.69 159 PHE A N 1
ATOM 1296 C CA . PHE A 1 159 ? 7.266 -10.641 -11.519 1.00 97.69 159 PHE A CA 1
ATOM 1297 C C . PHE A 1 159 ? 8.509 -10.979 -10.697 1.00 97.69 159 PHE A C 1
ATOM 1299 O O . PHE A 1 159 ? 8.362 -11.573 -9.630 1.00 97.69 159 PHE A O 1
ATOM 1306 N N . ASP A 1 160 ? 9.700 -10.569 -11.134 1.00 96.56 160 ASP A N 1
ATOM 1307 C CA . ASP A 1 160 ? 10.920 -10.665 -10.330 1.00 96.56 160 ASP A CA 1
ATOM 1308 C C . ASP A 1 160 ? 10.793 -9.779 -9.080 1.00 96.56 160 ASP A C 1
ATOM 1310 O O . ASP A 1 160 ? 10.992 -10.262 -7.969 1.00 96.56 160 ASP A O 1
ATOM 1314 N N . ALA A 1 161 ? 10.336 -8.530 -9.229 1.00 95.81 161 ALA A N 1
ATOM 1315 C CA . ALA A 1 161 ? 10.037 -7.640 -8.104 1.00 95.81 161 ALA A CA 1
ATOM 1316 C C . ALA A 1 161 ? 8.975 -8.222 -7.150 1.00 95.81 161 ALA A C 1
ATOM 1318 O O . ALA A 1 161 ? 9.149 -8.202 -5.933 1.00 95.81 161 ALA A O 1
ATOM 1319 N N . GLN A 1 162 ? 7.892 -8.802 -7.680 1.00 95.00 162 GLN A N 1
ATOM 1320 C CA . GLN A 1 162 ? 6.902 -9.493 -6.844 1.00 95.00 162 GLN A CA 1
ATOM 1321 C C . GLN A 1 162 ? 7.502 -10.692 -6.104 1.00 95.00 162 GLN A C 1
ATOM 1323 O O . GLN A 1 162 ? 7.156 -10.945 -4.950 1.00 95.00 162 GLN A O 1
ATOM 1328 N N . TYR A 1 163 ? 8.381 -11.449 -6.761 1.00 94.25 163 TYR A N 1
ATOM 1329 C CA . TYR A 1 163 ? 9.065 -12.574 -6.140 1.00 94.25 163 TYR A CA 1
ATOM 1330 C C . TYR A 1 163 ? 9.962 -12.119 -4.987 1.00 94.25 163 TYR A C 1
ATOM 1332 O O . TYR A 1 163 ? 9.968 -12.790 -3.958 1.00 94.25 163 TYR A O 1
ATOM 1340 N N . GLU A 1 164 ? 10.648 -10.980 -5.113 1.00 92.88 164 GLU A N 1
ATOM 1341 C CA . GLU A 1 164 ? 11.431 -10.397 -4.016 1.00 92.88 164 GLU A CA 1
ATOM 1342 C C . GLU A 1 164 ? 10.572 -10.109 -2.785 1.00 92.88 164 GLU A C 1
ATOM 1344 O O . GLU A 1 164 ? 10.866 -10.613 -1.700 1.00 92.88 164 GLU A O 1
ATOM 1349 N N . VAL A 1 165 ? 9.443 -9.421 -2.971 1.00 92.00 165 VAL A N 1
ATOM 1350 C CA . VAL A 1 165 ? 8.494 -9.115 -1.886 1.00 92.00 165 VAL A CA 1
ATOM 1351 C C . VAL A 1 165 ? 7.977 -10.383 -1.199 1.00 92.00 165 VAL A C 1
ATOM 1353 O O . VAL A 1 165 ? 7.827 -10.420 0.019 1.00 92.00 165 VAL A O 1
ATOM 1356 N N . LEU A 1 166 ? 7.694 -11.442 -1.965 1.00 90.62 166 LEU A N 1
ATOM 1357 C CA . LEU A 1 166 ? 7.184 -12.710 -1.428 1.00 90.62 166 LEU A CA 1
ATOM 1358 C C . LEU A 1 166 ? 8.261 -13.563 -0.746 1.00 90.62 166 LEU A C 1
ATOM 1360 O O . LEU A 1 166 ? 7.942 -14.390 0.113 1.00 90.62 166 LEU A O 1
ATOM 1364 N N . ARG A 1 167 ? 9.514 -13.430 -1.184 1.00 89.38 167 ARG A N 1
ATOM 1365 C CA . ARG A 1 167 ? 10.664 -14.184 -0.681 1.00 89.38 167 ARG A CA 1
ATOM 1366 C C . ARG A 1 167 ? 11.166 -13.643 0.645 1.00 89.38 167 ARG A C 1
ATOM 1368 O O . ARG A 1 167 ? 11.730 -14.430 1.409 1.00 89.38 167 ARG A O 1
ATOM 1375 N N . ASP A 1 168 ? 11.023 -12.342 0.870 1.00 81.31 168 ASP A N 1
ATOM 1376 C CA . ASP A 1 168 ? 11.578 -11.685 2.040 1.00 81.31 168 ASP A CA 1
ATOM 1377 C C . ASP A 1 168 ? 11.055 -12.340 3.328 1.00 81.31 168 ASP A C 1
ATOM 1379 O O . ASP A 1 168 ? 9.889 -12.235 3.719 1.00 81.31 168 ASP A O 1
ATOM 1383 N N . SER A 1 169 ? 11.945 -13.100 3.967 1.00 60.03 169 SER A N 1
ATOM 1384 C CA . SER A 1 169 ? 11.628 -13.893 5.146 1.00 60.03 169 SER A CA 1
ATOM 1385 C C . SER A 1 169 ? 11.592 -13.071 6.427 1.00 60.03 169 SER A C 1
ATOM 1387 O O . SER A 1 169 ? 11.212 -13.630 7.469 1.00 60.03 169 SER A O 1
ATOM 1389 N N . ASP A 1 170 ? 11.999 -11.804 6.344 1.00 64.69 170 ASP A N 1
ATOM 1390 C CA . ASP A 1 170 ? 12.159 -10.882 7.463 1.00 64.69 170 ASP A CA 1
ATOM 1391 C C . ASP A 1 170 ? 10.908 -10.005 7.655 1.00 64.69 170 ASP A C 1
ATOM 1393 O O . ASP A 1 170 ? 10.712 -9.434 8.727 1.00 64.69 170 ASP A O 1
ATOM 1397 N N . LEU A 1 171 ? 9.948 -10.054 6.716 1.00 65.88 171 LEU A N 1
ATOM 1398 C CA . LEU A 1 171 ? 8.590 -9.501 6.850 1.00 65.88 171 LEU A CA 1
ATOM 1399 C C . LEU A 1 171 ? 7.703 -10.315 7.813 1.00 65.88 171 LEU A C 1
ATOM 1401 O O . LEU A 1 171 ? 6.633 -10.819 7.456 1.00 65.88 171 LEU A O 1
ATOM 1405 N N . ARG A 1 172 ? 8.145 -10.466 9.064 1.00 65.19 172 ARG A N 1
ATOM 1406 C CA . ARG A 1 172 ? 7.400 -11.140 10.137 1.00 65.19 172 ARG A CA 1
ATOM 1407 C C . ARG A 1 172 ? 6.822 -10.115 11.103 1.00 65.19 172 ARG A C 1
ATOM 1409 O O . ARG A 1 172 ? 7.561 -9.368 11.738 1.00 65.19 172 ARG A O 1
ATOM 1416 N N . LEU A 1 173 ? 5.497 -10.128 11.227 1.00 66.38 173 LEU A N 1
ATOM 1417 C CA . LEU A 1 173 ? 4.734 -9.308 12.173 1.00 66.38 173 LEU A CA 1
ATOM 1418 C C . LEU A 1 173 ? 4.813 -9.833 13.614 1.00 66.38 173 LEU A C 1
ATOM 1420 O O . LEU A 1 173 ? 4.823 -11.074 13.796 1.00 66.38 173 LEU A O 1
#